Protein AF-A0A250JS22-F1 (afdb_monomer)

Secondary structu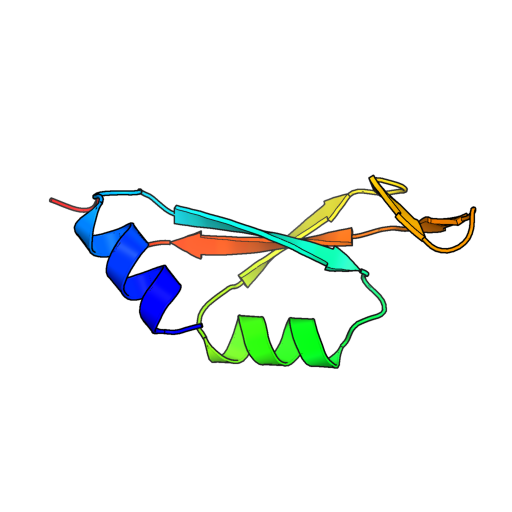re (DSSP, 8-state):
-HHHHHHHHHTT-SEEEEEEETT-HHHHHHHHHTT-EEEEEEEEEEEETTEEEEEEEEEEE-SGGG-

Organism: NCBI:txid1189310

InterPro domains:
  IPR016181 Acyl-CoA N-acyltransferase [SSF55729] (1-58)

pLDDT: mean 94.52, std 9.43, range [50.56, 98.69]

Mean predicted aligned error: 3.18 Å

Nearest PDB structures (foldseek):
  2j8n-assembly1_A  TM=9.196E-01  e=9.018E-05  Pseudomonas aeruginosa
  2cnt-assembly4_D  TM=8.654E-01  e=7.895E-05  Salmonella enterica subsp. enterica serovar Typhimurium str. LT2
  5isv-assembly2_B  TM=8.778E-01  e=3.191E-04  Escherichia coli O1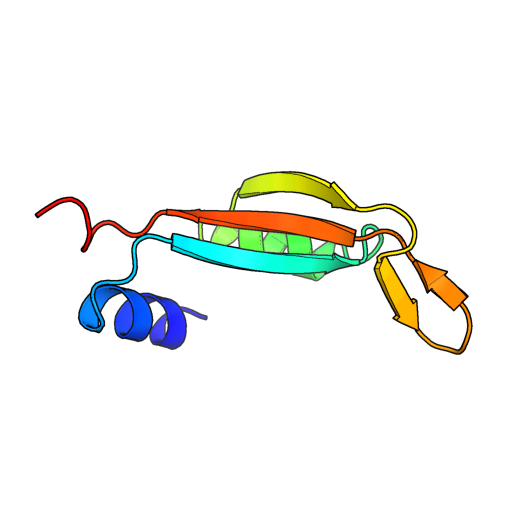57:H7
  1vhs-assembly1_A  TM=8.684E-01  e=4.451E-04  Bacillus subtilis
  7kwj-assembly1_B  TM=8.011E-01  e=6.634E-04  Vibrio cholerae O1 biovar El Tor str. N16961

Structure (mmCIF, N/CA/C/O backbone):
data_AF-A0A250JS22-F1
#
_entry.id   AF-A0A250JS22-F1
#
loop_
_atom_site.group_PDB
_atom_site.id
_atom_site.type_symbol
_atom_site.label_atom_id
_atom_site.label_alt_id
_atom_site.label_comp_id
_atom_site.label_asym_id
_atom_site.label_entity_id
_atom_site.label_seq_id
_atom_site.pdbx_PDB_ins_code
_atom_site.Cartn_x
_atom_site.Cartn_y
_atom_site.Cartn_z
_atom_site.occupancy
_atom_site.B_iso_or_equiv
_atom_site.auth_seq_id
_atom_site.auth_comp_id
_atom_site.auth_asym_id
_atom_site.auth_atom_id
_atom_site.pdbx_PDB_model_num
ATOM 1 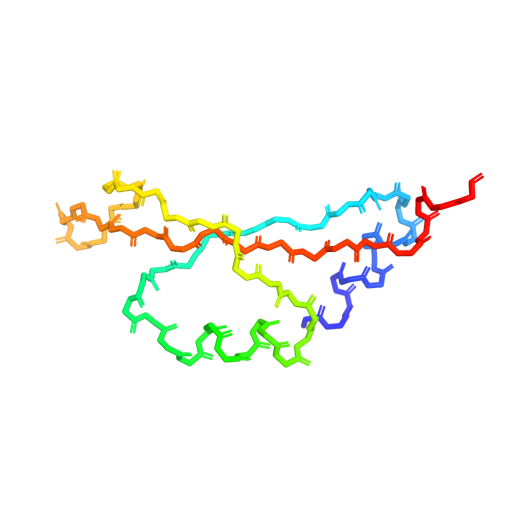N N . MET A 1 1 ? -5.676 -9.195 2.662 1.00 87.69 1 MET A N 1
ATOM 2 C CA . MET A 1 1 ? -5.725 -7.726 2.821 1.00 87.69 1 MET A CA 1
ATOM 3 C C . 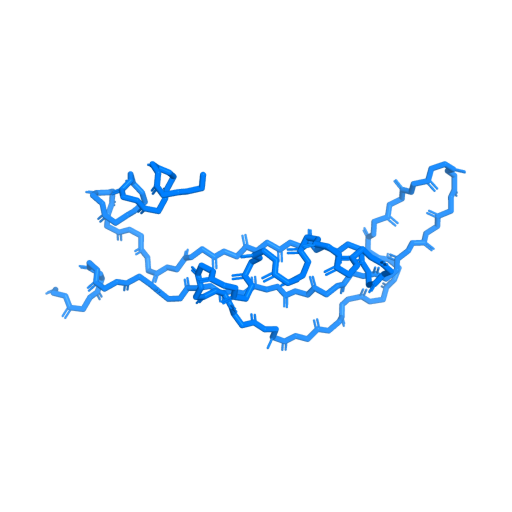MET A 1 1 ? -6.472 -7.336 4.092 1.00 87.69 1 MET A C 1
ATOM 5 O O . MET A 1 1 ? -5.830 -6.744 4.941 1.00 87.69 1 MET A O 1
ATOM 9 N N . ALA A 1 2 ? -7.741 -7.732 4.277 1.00 92.12 2 ALA A N 1
ATOM 10 C CA . ALA A 1 2 ? -8.525 -7.435 5.492 1.00 92.12 2 ALA A CA 1
ATOM 11 C C . ALA A 1 2 ? -7.771 -7.712 6.810 1.00 92.12 2 ALA A C 1
ATOM 13 O O . ALA A 1 2 ? -7.538 -6.786 7.569 1.00 92.12 2 ALA A O 1
ATOM 14 N N . ALA A 1 3 ? -7.225 -8.921 6.989 1.00 96.50 3 ALA A N 1
ATOM 15 C CA . ALA A 1 3 ? -6.490 -9.278 8.209 1.00 96.50 3 ALA A CA 1
ATOM 16 C C . ALA A 1 3 ? -5.303 -8.349 8.560 1.00 96.50 3 ALA A C 1
ATOM 18 O O . ALA A 1 3 ? -4.999 -8.165 9.733 1.00 96.50 3 ALA A O 1
ATOM 19 N N . LEU A 1 4 ? -4.625 -7.756 7.566 1.00 95.88 4 LEU A N 1
ATOM 20 C CA . LEU A 1 4 ? -3.544 -6.792 7.818 1.00 95.88 4 LEU A CA 1
ATOM 21 C C . LEU A 1 4 ? -4.096 -5.456 8.328 1.00 95.88 4 LEU A C 1
ATOM 23 O O . LEU A 1 4 ? -3.497 -4.844 9.205 1.00 95.88 4 LEU A O 1
ATOM 27 N N . ILE A 1 5 ? -5.212 -5.004 7.756 1.00 95.75 5 ILE A N 1
ATOM 28 C CA . ILE A 1 5 ? -5.889 -3.770 8.162 1.00 95.75 5 ILE A CA 1
ATOM 29 C C . ILE A 1 5 ? -6.395 -3.917 9.595 1.00 95.75 5 ILE A C 1
ATOM 31 O O . ILE A 1 5 ? -6.062 -3.079 10.426 1.00 95.75 5 ILE A O 1
ATOM 35 N N . ASP A 1 6 ? -7.086 -5.019 9.896 1.00 95.00 6 ASP A N 1
ATOM 36 C CA . ASP A 1 6 ? -7.626 -5.293 11.230 1.00 95.00 6 ASP A CA 1
ATOM 37 C C . ASP A 1 6 ? -6.503 -5.348 12.280 1.00 95.00 6 ASP A C 1
ATOM 39 O O . ASP A 1 6 ? -6.606 -4.761 13.356 1.00 95.00 6 ASP A O 1
ATOM 43 N N . ALA A 1 7 ? -5.382 -6.003 11.952 1.00 96.56 7 ALA A N 1
ATOM 44 C CA . ALA A 1 7 ? -4.218 -6.056 12.833 1.00 96.56 7 ALA A CA 1
ATOM 45 C C . ALA A 1 7 ? -3.578 -4.673 13.045 1.00 96.56 7 ALA A C 1
ATOM 47 O O . ALA A 1 7 ? -3.160 -4.353 14.157 1.00 96.56 7 ALA A O 1
ATOM 48 N N . ALA A 1 8 ? -3.502 -3.845 12.001 1.00 96.19 8 ALA A N 1
ATOM 49 C CA . ALA A 1 8 ? -2.947 -2.498 12.094 1.00 96.19 8 ALA A CA 1
ATOM 50 C C . ALA A 1 8 ? -3.841 -1.555 12.915 1.00 96.19 8 ALA A C 1
ATOM 52 O O . ALA A 1 8 ? -3.332 -0.732 13.678 1.00 96.19 8 ALA A O 1
ATOM 53 N N . GLU A 1 9 ? -5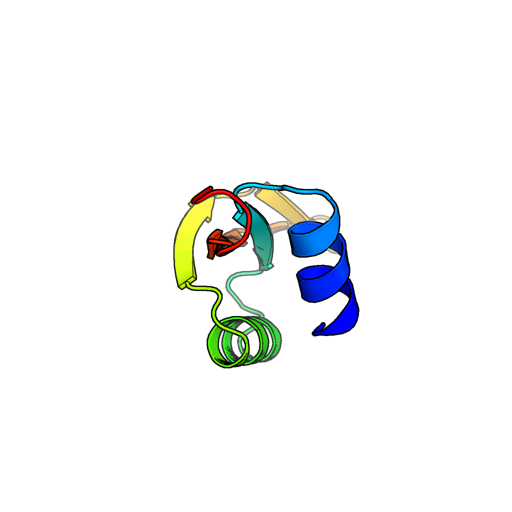.161 -1.702 12.791 1.00 94.88 9 GLU A N 1
ATOM 54 C CA . GLU A 1 9 ? -6.145 -0.999 13.614 1.00 94.88 9 GLU A CA 1
ATOM 55 C C . GLU A 1 9 ? -6.040 -1.420 15.079 1.00 94.88 9 GLU A C 1
ATOM 57 O O . GLU A 1 9 ? -5.923 -0.563 15.954 1.00 94.88 9 GLU A O 1
ATOM 62 N N . ALA A 1 10 ? -5.990 -2.725 15.357 1.00 95.19 10 ALA A N 1
ATOM 63 C CA . ALA A 1 10 ? -5.821 -3.243 16.714 1.00 95.19 10 ALA A CA 1
ATOM 64 C C . ALA A 1 10 ? -4.495 -2.797 17.360 1.00 95.19 10 ALA A C 1
ATOM 66 O O . ALA A 1 10 ? -4.439 -2.583 18.569 1.00 95.19 10 ALA A O 1
ATOM 67 N N . ALA A 1 11 ? -3.441 -2.618 16.558 1.00 95.50 11 ALA A N 1
ATOM 68 C CA . ALA A 1 11 ? -2.153 -2.089 17.004 1.00 95.50 11 ALA A CA 1
ATOM 69 C C . ALA A 1 11 ? -2.143 -0.560 17.216 1.00 95.50 11 ALA A C 1
ATOM 71 O O . ALA A 1 11 ? -1.131 -0.017 17.657 1.00 95.50 11 ALA A O 1
ATOM 72 N N . GLY A 1 12 ? -3.237 0.146 16.906 1.00 94.88 12 GLY A N 1
ATOM 73 C CA . GLY A 1 12 ? -3.353 1.593 17.096 1.00 94.88 12 GLY A CA 1
ATOM 74 C C . GLY A 1 12 ? -2.579 2.428 16.072 1.00 94.88 12 GLY A C 1
ATOM 75 O O . GLY A 1 12 ? -2.236 3.579 16.348 1.00 94.88 12 GLY A O 1
ATOM 76 N N . PHE A 1 13 ? -2.273 1.885 14.889 1.00 96.19 13 PHE A N 1
ATOM 77 C CA . PHE A 1 13 ? -1.602 2.664 13.851 1.00 96.19 13 PHE A CA 1
ATOM 78 C C . PHE A 1 13 ? -2.532 3.715 13.231 1.00 96.19 13 PHE A C 1
ATOM 80 O O . PHE A 1 13 ? -3.725 3.500 13.042 1.00 96.19 13 PHE A O 1
ATOM 87 N N . TRP A 1 14 ? -1.957 4.859 12.850 1.00 95.69 14 TRP A N 1
ATOM 88 C CA . TRP A 1 14 ? -2.694 5.968 12.231 1.00 95.69 14 TRP A CA 1
ATOM 89 C C . TRP A 1 14 ? -3.144 5.689 10.793 1.00 95.69 14 TRP A C 1
ATOM 91 O O . TRP A 1 14 ? -4.239 6.063 10.366 1.00 95.69 14 TRP A O 1
ATOM 101 N N . LYS A 1 15 ? -2.261 5.078 10.006 1.00 96.44 15 LYS A N 1
ATOM 102 C CA . LYS A 1 15 ? -2.481 4.816 8.586 1.00 96.44 15 LYS A CA 1
ATOM 103 C C . LYS A 1 15 ? -1.586 3.689 8.099 1.00 96.44 15 LYS A C 1
ATOM 105 O O . LYS A 1 15 ? -0.511 3.461 8.647 1.00 96.44 15 LYS A O 1
ATOM 110 N N . LEU A 1 16 ? -1.997 3.071 7.001 1.00 97.69 16 LEU A N 1
ATOM 111 C CA . LEU A 1 16 ? -1.150 2.237 6.162 1.00 97.69 16 LEU A CA 1
ATOM 112 C C . LEU A 1 16 ? -0.687 3.045 4.951 1.00 97.69 16 LEU A C 1
ATOM 114 O O . LEU A 1 16 ? -1.449 3.831 4.383 1.00 97.69 16 LEU A O 1
ATOM 118 N N . VAL A 1 17 ? 0.559 2.831 4.546 1.00 97.88 17 VAL A N 1
ATOM 119 C CA . VAL A 1 17 ? 1.128 3.357 3.301 1.00 97.88 17 VAL A CA 1
ATOM 120 C C . VAL A 1 17 ? 1.761 2.222 2.516 1.00 97.88 17 VAL A C 1
ATOM 122 O O . VAL A 1 17 ? 2.232 1.242 3.094 1.00 97.88 17 VAL A O 1
ATOM 125 N N . SER A 1 18 ? 1.761 2.341 1.196 1.00 97.19 18 SER A N 1
ATOM 126 C CA . SER A 1 18 ? 2.429 1.393 0.313 1.00 97.19 18 SER A CA 1
ATOM 127 C C . SER A 1 18 ? 2.856 2.063 -0.991 1.00 97.19 18 SER A C 1
ATOM 129 O O . SER A 1 18 ? 2.473 3.197 -1.284 1.00 97.19 18 SER A O 1
ATOM 131 N N . HIS A 1 19 ? 3.639 1.335 -1.781 1.00 97.88 19 HIS A N 1
ATOM 132 C CA . HIS A 1 19 ? 4.099 1.741 -3.100 1.00 97.88 19 HIS A CA 1
ATOM 133 C C . HIS A 1 19 ? 3.783 0.638 -4.103 1.00 97.88 19 HIS A C 1
ATOM 135 O O . HIS A 1 19 ? 4.087 -0.532 -3.869 1.00 97.88 19 HIS A O 1
ATOM 141 N N . VAL A 1 20 ? 3.200 1.013 -5.236 1.00 98.06 20 VAL A N 1
ATOM 142 C CA . VAL A 1 20 ? 2.870 0.091 -6.328 1.00 98.06 20 VAL A CA 1
ATOM 143 C C . VAL A 1 20 ? 3.464 0.632 -7.614 1.00 98.06 20 VAL A C 1
ATOM 145 O O . VAL A 1 20 ? 3.414 1.834 -7.843 1.00 98.06 20 VAL A O 1
ATOM 148 N N . LEU A 1 21 ? 4.015 -0.230 -8.468 1.00 98.25 21 LEU A N 1
ATOM 149 C CA . LEU A 1 21 ? 4.441 0.178 -9.811 1.00 98.25 21 LEU A CA 1
ATOM 150 C C . LEU A 1 21 ? 3.280 0.854 -10.547 1.00 98.25 21 LEU A C 1
ATOM 152 O O . LEU A 1 21 ? 2.153 0.350 -10.514 1.00 98.25 21 LEU A O 1
ATOM 156 N N . VAL A 1 22 ? 3.543 1.982 -11.205 1.00 98.00 22 VAL A N 1
ATOM 157 C CA . VAL A 1 22 ? 2.492 2.768 -11.878 1.00 98.00 22 VAL A CA 1
ATOM 158 C C . VAL A 1 22 ? 1.735 1.948 -12.932 1.00 98.00 22 VAL A C 1
ATOM 160 O O . VAL A 1 22 ? 0.534 2.153 -13.124 1.00 98.00 22 VAL A O 1
ATOM 163 N N . GLU A 1 23 ? 2.411 0.975 -13.545 1.00 97.25 23 GLU A N 1
ATOM 164 C CA . GLU A 1 23 ? 1.897 0.078 -14.580 1.00 97.25 23 GLU A CA 1
ATOM 165 C C . GLU A 1 23 ? 1.021 -1.063 -14.032 1.00 97.25 23 GLU A C 1
ATOM 167 O O . GLU A 1 23 ? 0.266 -1.675 -14.788 1.00 97.25 23 GLU A O 1
ATOM 172 N N . ASN A 1 24 ? 1.075 -1.363 -12.728 1.00 97.50 24 ASN A N 1
ATOM 173 C CA . ASN A 1 24 ? 0.307 -2.461 -12.136 1.00 97.50 24 ASN A CA 1
ATOM 174 C C . ASN A 1 24 ? -1.126 -2.023 -11.789 1.00 97.50 24 ASN A C 1
ATOM 176 O O . ASN A 1 24 ? -1.485 -1.809 -10.627 1.00 97.50 24 ASN A O 1
ATOM 180 N N . SER A 1 25 ? -1.954 -1.893 -12.825 1.00 97.44 25 SER A N 1
ATOM 181 C CA . SER A 1 25 ? -3.359 -1.489 -12.714 1.00 97.44 25 SER A CA 1
ATOM 182 C C . SER A 1 25 ? -4.185 -2.425 -11.825 1.00 97.44 25 SER A C 1
ATOM 184 O O . SER A 1 25 ? -5.003 -1.943 -11.046 1.00 97.44 25 SER A O 1
ATOM 186 N N . ALA A 1 26 ? -3.940 -3.738 -11.868 1.00 98.06 26 ALA A N 1
ATOM 187 C CA . ALA A 1 26 ? -4.670 -4.717 -11.061 1.00 98.06 26 ALA A CA 1
ATOM 188 C C . ALA A 1 26 ? -4.482 -4.480 -9.553 1.00 98.06 26 ALA A C 1
ATOM 190 O O . ALA A 1 26 ? -5.460 -4.406 -8.807 1.00 98.06 26 ALA A O 1
ATOM 191 N N . SER A 1 27 ? -3.237 -4.287 -9.102 1.00 97.38 27 SER A N 1
ATOM 192 C CA . SER A 1 27 ? -2.952 -3.967 -7.698 1.00 97.38 27 SER A CA 1
ATOM 193 C C . SER A 1 27 ? -3.520 -2.610 -7.287 1.00 97.38 27 SER A C 1
ATOM 195 O O . SER A 1 27 ? -4.038 -2.481 -6.180 1.00 97.38 27 SER A O 1
ATOM 197 N N . ARG A 1 28 ? -3.459 -1.604 -8.170 1.00 97.69 28 ARG A N 1
ATOM 198 C CA . ARG A 1 28 ? -4.037 -0.274 -7.912 1.00 97.69 28 ARG A CA 1
ATOM 199 C C . ARG A 1 28 ? -5.552 -0.352 -7.716 1.00 97.69 28 ARG A C 1
ATOM 201 O O . ARG A 1 28 ? -6.061 0.201 -6.745 1.00 97.69 28 ARG A O 1
ATOM 208 N N . VAL A 1 29 ? -6.253 -1.106 -8.568 1.00 97.88 29 VAL A N 1
ATOM 209 C CA . VAL A 1 29 ? -7.695 -1.364 -8.427 1.00 97.88 29 VAL A CA 1
ATOM 210 C C . VAL A 1 29 ? -7.987 -2.097 -7.121 1.00 97.88 29 VAL A C 1
ATOM 212 O O . VAL A 1 29 ? -8.833 -1.637 -6.359 1.00 97.88 29 VAL A O 1
ATOM 215 N N . LEU A 1 30 ? -7.266 -3.180 -6.812 1.00 97.44 30 LEU A N 1
ATOM 216 C CA . LEU A 1 30 ? -7.452 -3.919 -5.559 1.00 97.44 30 LEU A CA 1
ATOM 217 C C . LEU A 1 30 ? -7.308 -3.001 -4.337 1.00 97.44 30 LEU A C 1
ATOM 219 O O . LEU A 1 30 ? -8.175 -2.997 -3.465 1.00 97.44 30 LEU A O 1
ATOM 223 N N . LEU A 1 31 ? -6.243 -2.200 -4.283 1.00 97.81 31 LEU A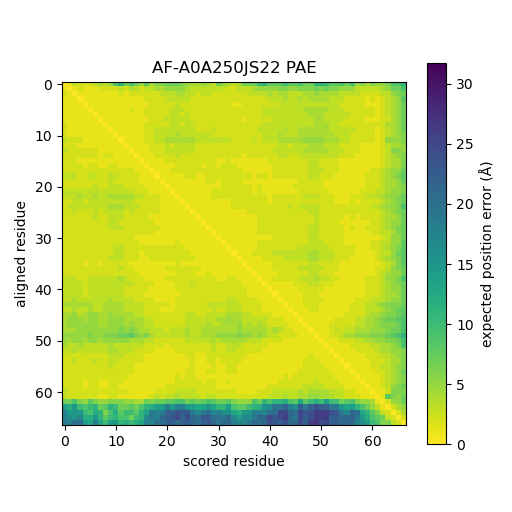 N 1
ATOM 224 C CA . LEU A 1 31 ? -5.989 -1.273 -3.177 1.00 97.81 31 LEU A CA 1
ATOM 225 C C . LEU A 1 31 ? -7.082 -0.207 -3.076 1.00 97.81 31 LEU A C 1
ATOM 227 O O . LEU A 1 31 ? -7.568 0.055 -1.977 1.00 97.81 31 LEU A O 1
ATOM 231 N N . HIS A 1 32 ? -7.545 0.329 -4.205 1.00 97.44 32 HIS A N 1
ATOM 232 C CA . HIS A 1 32 ? -8.696 1.228 -4.227 1.00 97.44 32 HIS A CA 1
ATOM 233 C C . HIS A 1 32 ? -9.960 0.561 -3.661 1.00 97.44 32 HIS A C 1
ATOM 235 O O . HIS A 1 32 ? -10.638 1.141 -2.815 1.00 97.44 32 HIS A O 1
ATOM 241 N N . THR A 1 33 ? -10.261 -0.684 -4.057 1.00 97.50 33 THR A N 1
ATOM 242 C CA . THR A 1 33 ? -11.454 -1.404 -3.565 1.00 97.50 33 THR A CA 1
ATOM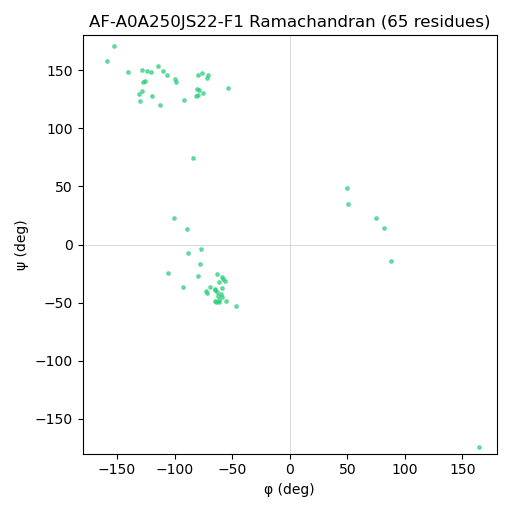 243 C C . THR A 1 33 ? -11.433 -1.659 -2.060 1.00 97.50 33 THR A C 1
ATOM 245 O O . THR A 1 33 ? -12.488 -1.762 -1.443 1.00 97.50 33 THR A O 1
ATOM 248 N N . VAL A 1 34 ? -10.243 -1.720 -1.454 1.00 96.25 34 VAL A N 1
ATOM 249 C CA . VAL A 1 34 ? -10.076 -1.864 -0.004 1.00 96.25 34 VAL A CA 1
ATOM 250 C C . VAL A 1 34 ? -9.758 -0.533 0.687 1.00 96.25 34 VAL A C 1
ATOM 252 O O . VAL A 1 34 ? -9.178 -0.532 1.770 1.00 96.25 34 VAL A O 1
ATOM 255 N N . GLY A 1 35 ? -10.113 0.604 0.086 1.00 96.44 35 GLY A N 1
ATOM 256 C CA . GLY A 1 35 ? -10.092 1.913 0.746 1.00 96.44 35 GLY A CA 1
ATOM 257 C C . GLY A 1 35 ? -8.733 2.615 0.802 1.00 96.44 35 GLY A C 1
ATOM 258 O O . GLY A 1 35 ? -8.582 3.573 1.559 1.00 96.44 35 GLY A O 1
ATOM 259 N N . PHE A 1 36 ? -7.736 2.170 0.034 1.00 98.00 36 PHE A N 1
ATOM 260 C CA . PHE A 1 36 ? -6.544 2.984 -0.201 1.00 98.00 36 PHE A CA 1
ATOM 261 C C . PHE A 1 36 ? -6.832 4.041 -1.271 1.00 98.00 36 PHE A C 1
ATOM 263 O O . PHE A 1 36 ? -7.536 3.787 -2.245 1.00 98.00 36 PHE A O 1
ATOM 270 N N . ARG A 1 37 ? -6.223 5.216 -1.128 1.00 98.00 37 ARG A N 1
ATOM 271 C CA . ARG A 1 37 ? -6.211 6.278 -2.140 1.00 98.00 37 ARG A CA 1
ATOM 272 C C . ARG A 1 37 ? -4.801 6.498 -2.667 1.00 98.00 37 ARG A C 1
ATOM 274 O O . ARG A 1 37 ? -3.831 6.298 -1.939 1.00 98.00 37 ARG A O 1
ATOM 281 N N . GLU A 1 38 ? -4.689 6.981 -3.897 1.00 98.25 38 GLU A N 1
ATOM 282 C CA . GLU A 1 38 ? -3.413 7.437 -4.451 1.00 98.25 38 GLU A CA 1
ATOM 283 C C . GLU A 1 38 ? -3.041 8.799 -3.842 1.00 98.25 38 GLU A C 1
ATOM 285 O O . GLU A 1 38 ? -3.864 9.714 -3.759 1.00 98.25 38 GLU A O 1
ATOM 290 N N . ALA A 1 39 ? -1.805 8.920 -3.358 1.00 98.12 39 ALA A N 1
ATOM 291 C CA . ALA A 1 39 ? -1.276 10.120 -2.711 1.00 98.12 39 ALA A CA 1
ATOM 292 C C . ALA A 1 39 ? -0.289 10.889 -3.601 1.00 98.12 39 ALA A C 1
ATOM 294 O O . ALA A 1 39 ? -0.112 12.091 -3.422 1.00 98.12 39 ALA A O 1
ATOM 295 N N . GLY A 1 40 ? 0.349 10.215 -4.559 1.00 98.38 40 GLY A N 1
ATOM 296 C CA . GLY A 1 40 ? 1.311 10.822 -5.472 1.00 98.38 40 GLY A CA 1
ATOM 297 C C . GLY A 1 40 ? 2.162 9.780 -6.187 1.00 98.38 40 GLY A C 1
ATOM 298 O O . GLY A 1 40 ? 1.941 8.581 -6.037 1.00 98.38 40 GLY A O 1
ATOM 299 N N . ILE A 1 41 ? 3.146 10.242 -6.958 1.00 98.50 41 ILE A N 1
ATOM 300 C CA . ILE A 1 41 ? 4.091 9.380 -7.676 1.00 98.50 41 ILE A CA 1
ATOM 301 C C . ILE A 1 41 ? 5.507 9.687 -7.198 1.00 98.50 41 ILE A C 1
ATOM 303 O O . ILE A 1 41 ? 5.948 10.837 -7.256 1.00 98.50 41 ILE A O 1
ATOM 307 N N . TYR A 1 42 ? 6.242 8.652 -6.793 1.00 98.56 42 TYR A N 1
ATOM 308 C CA . TYR A 1 42 ? 7.694 8.736 -6.696 1.00 98.56 42 TYR A CA 1
ATOM 309 C C . TYR A 1 42 ? 8.324 8.278 -8.004 1.00 98.56 42 TYR A C 1
ATOM 311 O O . TYR A 1 42 ? 8.092 7.162 -8.470 1.00 98.56 42 TYR A O 1
ATOM 319 N N . ARG A 1 43 ? 9.152 9.151 -8.581 1.00 98.38 43 ARG A N 1
ATOM 320 C CA . ARG A 1 43 ? 9.875 8.856 -9.818 1.00 98.38 43 ARG A CA 1
ATOM 321 C C . ARG A 1 43 ? 11.112 8.017 -9.529 1.00 98.38 43 ARG A C 1
ATOM 323 O O . ARG A 1 43 ? 11.883 8.376 -8.641 1.00 98.38 43 ARG A O 1
ATOM 330 N N . ARG A 1 44 ? 11.330 6.953 -10.308 1.00 97.19 44 ARG A N 1
ATOM 331 C CA . ARG A 1 44 ? 12.495 6.051 -10.215 1.00 97.19 44 ARG A CA 1
ATOM 332 C C . ARG A 1 44 ? 12.757 5.556 -8.785 1.00 97.19 44 ARG A C 1
ATOM 334 O O . ARG A 1 44 ? 13.877 5.634 -8.293 1.00 97.19 44 ARG A O 1
ATOM 341 N N . HIS A 1 45 ? 11.712 5.075 -8.116 1.00 97.81 45 HIS A N 1
ATOM 342 C CA . HIS A 1 45 ? 11.772 4.645 -6.715 1.00 97.81 45 HIS A CA 1
ATOM 343 C C . HIS A 1 45 ? 12.075 3.151 -6.555 1.00 97.81 45 HIS A C 1
ATOM 345 O O . HIS A 1 45 ? 12.781 2.761 -5.630 1.00 97.81 45 HIS A O 1
ATOM 351 N N . ALA A 1 46 ? 11.547 2.309 -7.447 1.00 96.81 46 ALA A N 1
ATOM 352 C CA . ALA A 1 46 ? 11.716 0.858 -7.383 1.00 96.81 46 ALA A CA 1
ATOM 353 C C . ALA A 1 46 ? 12.622 0.366 -8.515 1.00 96.81 46 ALA A C 1
ATOM 355 O O . ALA A 1 46 ? 12.614 0.942 -9.600 1.00 96.81 46 ALA A O 1
ATOM 356 N N . LYS A 1 47 ? 13.376 -0.715 -8.284 1.00 97.19 47 LYS A N 1
ATOM 357 C CA . LYS A 1 47 ? 14.177 -1.376 -9.323 1.00 97.19 47 LYS A CA 1
ATOM 358 C C . LYS A 1 47 ?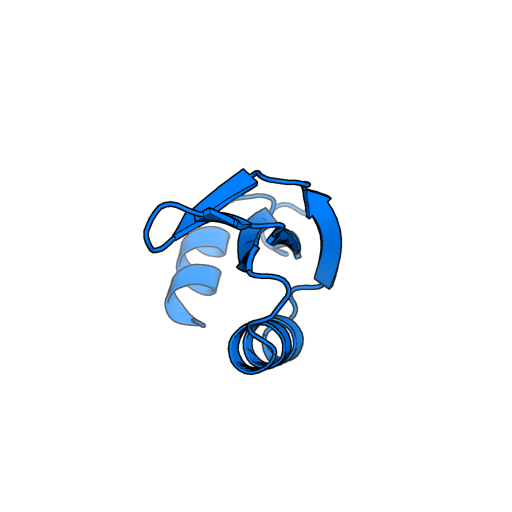 13.611 -2.762 -9.616 1.00 97.19 47 LYS A C 1
ATOM 360 O O . LYS A 1 47 ? 13.571 -3.605 -8.724 1.00 97.19 47 LYS A O 1
ATOM 365 N N . LEU A 1 48 ? 13.199 -3.000 -10.858 1.00 95.94 48 LEU A N 1
ATOM 366 C CA . LEU A 1 48 ? 12.671 -4.283 -11.325 1.00 95.94 48 LEU A CA 1
ATOM 367 C C . LEU A 1 48 ? 13.382 -4.676 -12.619 1.00 95.94 48 LEU A C 1
ATOM 369 O O . LEU A 1 48 ? 13.485 -3.865 -13.532 1.00 95.94 48 LEU A O 1
ATOM 373 N N . ALA A 1 49 ? 13.896 -5.908 -12.681 1.00 95.19 49 ALA A N 1
ATOM 374 C CA . ALA A 1 49 ? 14.640 -6.423 -13.838 1.00 95.19 49 ALA A CA 1
ATOM 375 C C . ALA A 1 49 ? 15.781 -5.493 -14.316 1.00 95.19 49 ALA A C 1
ATOM 377 O O . ALA A 1 49 ? 16.058 -5.380 -15.502 1.00 95.19 49 ALA A O 1
ATOM 378 N N . GLY A 1 50 ? 16.448 -4.806 -13.382 1.00 97.00 50 GLY A N 1
ATOM 379 C CA . GLY A 1 50 ? 17.544 -3.885 -13.697 1.00 97.00 50 GLY A CA 1
ATOM 380 C C . GLY A 1 50 ? 17.115 -2.446 -14.005 1.00 97.00 50 GLY A C 1
ATOM 381 O O . GLY A 1 50 ? 17.954 -1.550 -13.930 1.00 97.00 5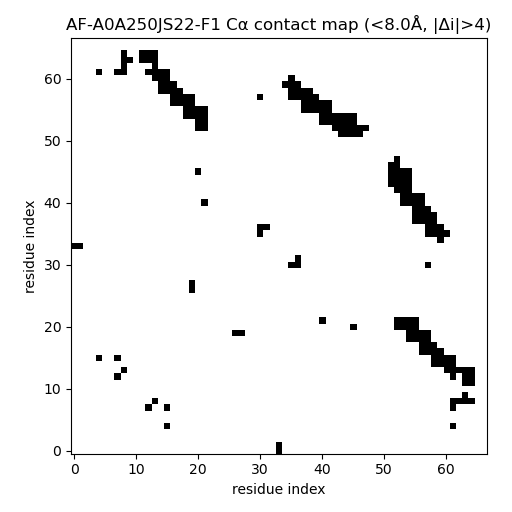0 GLY A O 1
ATOM 382 N N . GLU A 1 51 ? 15.829 -2.199 -14.248 1.00 97.62 51 GLU A N 1
ATOM 383 C CA . GLU A 1 51 ? 15.293 -0.887 -14.610 1.00 97.62 51 GLU A CA 1
ATOM 384 C C . GLU A 1 51 ? 14.693 -0.163 -13.406 1.00 97.62 51 GLU A C 1
ATOM 386 O O . GLU A 1 51 ? 13.999 -0.760 -12.580 1.00 97.62 51 GLU A O 1
ATOM 391 N N . TRP A 1 52 ? 14.928 1.146 -13.324 1.00 98.06 52 TRP A N 1
ATOM 392 C CA . TRP A 1 52 ? 14.245 2.003 -12.360 1.00 98.06 52 TRP A CA 1
ATOM 393 C C . TRP A 1 52 ? 12.837 2.335 -12.847 1.00 98.06 52 TRP A C 1
ATOM 395 O O . TRP A 1 52 ? 12.650 2.741 -13.992 1.00 98.06 52 TRP A O 1
ATOM 405 N N . LYS A 1 53 ? 11.859 2.196 -11.956 1.00 98.19 53 LYS A N 1
ATOM 406 C CA . LYS A 1 53 ? 10.437 2.386 -12.226 1.00 98.19 53 LYS A CA 1
ATOM 407 C C . LYS A 1 53 ? 9.833 3.412 -11.282 1.00 98.19 53 LYS A C 1
ATOM 409 O O . LYS A 1 53 ? 10.247 3.554 -10.124 1.00 98.19 53 LYS A O 1
ATOM 414 N N . ASP A 1 54 ? 8.833 4.104 -11.798 1.00 98.62 54 ASP A N 1
ATOM 415 C CA . ASP A 1 54 ? 7.991 4.990 -11.014 1.00 98.62 54 ASP A CA 1
ATOM 416 C C . ASP A 1 54 ? 7.005 4.154 -10.194 1.00 98.62 54 ASP A C 1
ATOM 418 O O . ASP A 1 54 ? 6.558 3.082 -10.613 1.00 98.62 54 ASP A O 1
ATOM 422 N N . VAL A 1 55 ? 6.657 4.645 -9.009 1.00 98.69 55 VAL A N 1
ATOM 423 C CA . VAL A 1 55 ? 5.645 4.019 -8.156 1.00 98.69 55 VAL A CA 1
ATOM 424 C C . VAL A 1 55 ? 4.582 5.032 -7.782 1.00 98.69 55 VAL A C 1
ATOM 426 O O . VAL A 1 55 ? 4.888 6.186 -7.480 1.00 98.69 55 VAL A O 1
ATOM 429 N N . VAL A 1 56 ? 3.333 4.588 -7.758 1.00 98.56 56 VAL A N 1
ATOM 430 C CA . VAL A 1 56 ? 2.261 5.306 -7.087 1.00 98.56 56 VAL A CA 1
ATOM 431 C C . VAL A 1 56 ? 2.333 5.019 -5.591 1.00 98.56 56 VAL A C 1
ATOM 433 O O . VAL A 1 56 ? 2.413 3.869 -5.154 1.00 98.56 56 VAL A O 1
ATOM 436 N N . ILE A 1 57 ? 2.325 6.087 -4.806 1.00 98.62 57 ILE A N 1
ATOM 437 C CA . ILE A 1 57 ? 2.176 6.037 -3.359 1.00 98.62 57 ILE A CA 1
ATOM 438 C C . ILE A 1 57 ? 0.694 5.905 -3.083 1.00 98.62 57 ILE A C 1
ATOM 440 O O . ILE A 1 57 ? -0.105 6.710 -3.567 1.00 98.62 57 ILE A O 1
ATOM 444 N N . VAL A 1 58 ? 0.334 4.915 -2.284 1.00 98.56 58 VAL A N 1
ATOM 445 C CA . VAL A 1 58 ? -1.033 4.738 -1.819 1.00 98.56 58 VAL A CA 1
ATOM 446 C C . VAL A 1 58 ? -1.081 4.781 -0.308 1.00 98.56 58 VAL A C 1
ATOM 448 O O . VAL A 1 58 ? -0.148 4.366 0.380 1.00 98.56 58 VAL A O 1
ATOM 451 N N . GLU A 1 59 ? -2.191 5.270 0.217 1.00 98.31 59 GLU A N 1
ATOM 452 C CA . GLU A 1 59 ? -2.412 5.343 1.649 1.00 98.31 59 GLU A CA 1
ATOM 453 C C . GLU A 1 59 ? -3.845 5.001 2.019 1.00 98.31 59 GLU A C 1
ATOM 455 O O . GLU A 1 59 ? -4.779 5.313 1.284 1.00 98.31 59 GLU A O 1
ATOM 460 N N . ARG A 1 60 ? -4.015 4.411 3.198 1.00 97.31 60 ARG A N 1
ATOM 461 C CA . ARG A 1 60 ? -5.311 4.220 3.839 1.00 97.31 60 ARG A CA 1
ATOM 462 C C . ARG A 1 60 ? -5.222 4.717 5.271 1.00 97.31 60 ARG A C 1
ATOM 464 O O . ARG A 1 60 ? -4.372 4.261 6.031 1.00 97.31 60 ARG A O 1
ATOM 471 N N . ARG A 1 61 ? -6.091 5.654 5.635 1.00 96.00 61 ARG A N 1
ATOM 472 C CA . ARG A 1 61 ? -6.275 6.064 7.029 1.00 96.00 61 ARG A CA 1
ATOM 473 C C . ARG A 1 61 ? -6.995 4.948 7.790 1.00 96.00 61 ARG A C 1
ATOM 475 O O . ARG A 1 61 ? -7.856 4.290 7.213 1.00 96.00 61 ARG A O 1
ATOM 482 N N . LEU A 1 62 ? -6.622 4.747 9.049 1.00 94.88 62 LEU A N 1
ATOM 483 C CA . LEU A 1 62 ? -7.253 3.782 9.944 1.00 94.88 62 LEU A CA 1
ATOM 484 C C . LEU A 1 62 ? -8.106 4.514 10.989 1.00 94.88 62 LEU A C 1
ATOM 486 O O . LEU A 1 62 ? -7.748 5.611 11.429 1.00 94.88 62 LEU A O 1
ATOM 490 N N . ASP A 1 63 ? -9.224 3.910 11.385 1.00 85.19 63 ASP A N 1
ATOM 491 C CA . ASP A 1 63 ? -10.193 4.550 12.288 1.00 85.19 63 ASP A CA 1
ATOM 492 C C . ASP A 1 63 ? -9.755 4.482 13.760 1.00 85.19 63 ASP A C 1
ATOM 494 O O . ASP A 1 63 ? -10.072 5.367 14.555 1.00 85.19 63 ASP A O 1
ATOM 498 N N . ALA A 1 64 ? -8.959 3.472 14.127 1.00 71.19 64 ALA A N 1
ATOM 499 C CA . ALA A 1 64 ? -8.526 3.227 15.505 1.00 71.19 64 ALA A CA 1
ATOM 500 C C . ALA A 1 64 ? -7.755 4.398 16.141 1.00 71.19 64 ALA A C 1
ATOM 502 O O . ALA A 1 64 ? -7.826 4.593 17.350 1.00 71.19 64 ALA A O 1
ATOM 503 N N . ALA A 1 65 ? -7.067 5.207 15.337 1.00 59.78 65 ALA A N 1
ATOM 504 C CA . ALA A 1 65 ? -6.256 6.326 15.809 1.00 59.78 65 ALA A CA 1
ATOM 505 C C . ALA A 1 65 ? -7.026 7.661 15.933 1.00 59.78 65 ALA A C 1
ATOM 507 O O . ALA A 1 65 ? -6.416 8.724 16.039 1.00 59.78 65 ALA A O 1
ATOM 508 N N . GLN A 1 66 ? -8.364 7.633 15.870 1.00 54.19 66 GLN A N 1
ATOM 509 C CA . GLN A 1 66 ? -9.232 8.775 16.202 1.00 54.19 66 GLN A CA 1
ATOM 510 C C . GLN A 1 66 ? -9.628 8.848 17.688 1.00 54.19 66 GLN A C 1
ATOM 512 O O . GLN A 1 66 ? -10.273 9.824 18.073 1.00 54.19 66 GLN A O 1
ATOM 517 N N . ARG A 1 67 ? -9.291 7.834 18.494 1.00 50.56 67 ARG A N 1
ATOM 518 C CA . ARG A 1 67 ? -9.540 7.794 19.944 1.00 50.56 67 ARG A CA 1
ATOM 519 C C . ARG A 1 67 ? -8.301 8.216 20.717 1.00 50.56 67 ARG A C 1
ATOM 521 O O . ARG A 1 67 ? -8.494 8.862 21.767 1.00 50.56 67 ARG A O 1
#

Solvent-accessible surface area (backbone atoms only — not comparable to full-atom values): 3891 Å² total; per-residue (Å²): 110,67,71,59,54,54,51,38,31,76,70,51,38,56,57,50,74,50,76,40,53,68,84,46,56,68,61,52,52,54,40,42,76,72,60,30,43,82,76,50,71,44,76,61,70,45,77,56,99,89,41,70,33,44,23,33,32,32,36,26,82,39,75,52,54,77,115

Foldseek 3Di:
DVVVLVVCLVVLHFKDKDKAFPPCVVVVVVCVVVAKDFDDKDFQPDADPNDGTIITMIMHGHPSNVD

Sequence (67 aa):
MAALIDAAEAAGFWKLVSHVLVENSASRVLLHTVGFREAGIYRRHAKLAGEWKDVVIVERRLDAAQR

Radius of gyration: 13.39 Å; Cα contacts (8 Å, |Δi|>4): 107; chains: 1; bounding box: 29×20×35 Å